Protein AF-A0A3N5WLG5-F1 (afdb_monomer_lite)

pLDDT: mean 76.22, std 20.62, range [35.06, 96.31]

Sequence (132 aa):
MGSFGRSPSRRAGAGRRIPKDNSDVGLRSFVREEPLDPLEKSAKVTIFGSDYNIRATEDPEYIERIARYVDGKMRELQGRGTVTSSTKVAILAAINIADELHKARGDLESWQRMVDERATELAGMLEEKTND

Structure (mmCIF, N/CA/C/O backbone):
data_AF-A0A3N5WLG5-F1
#
_entry.id   AF-A0A3N5WLG5-F1
#
loop_
_atom_site.group_PDB
_atom_site.id
_atom_site.type_symbol
_atom_site.label_atom_id
_atom_site.label_alt_id
_atom_site.label_comp_id
_atom_site.label_asym_id
_atom_site.label_entity_id
_atom_site.label_seq_id
_atom_site.pdbx_PDB_ins_code
_atom_site.Cartn_x
_atom_site.Cartn_y
_atom_site.Ca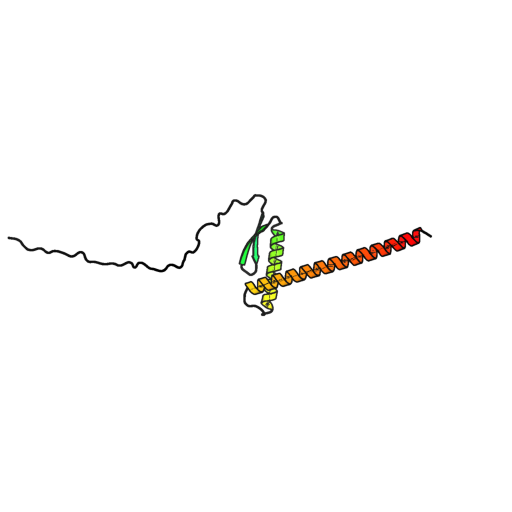rtn_z
_atom_site.occupancy
_atom_site.B_iso_or_equiv
_atom_site.auth_seq_id
_atom_site.auth_comp_id
_atom_site.auth_asym_id
_atom_site.auth_atom_id
_atom_site.pdbx_PDB_model_num
ATOM 1 N N . MET A 1 1 ? -70.512 42.127 66.452 1.00 39.41 1 MET A N 1
ATOM 2 C CA . MET A 1 1 ? -70.548 40.646 66.436 1.00 39.41 1 MET A CA 1
ATOM 3 C C . MET A 1 1 ? -69.786 40.159 65.209 1.00 39.41 1 MET A C 1
ATOM 5 O O . MET A 1 1 ? -70.045 40.692 64.143 1.00 39.41 1 MET A O 1
ATOM 9 N N . GLY A 1 2 ? -68.858 39.205 65.376 1.00 40.50 2 GLY A N 1
ATOM 10 C CA . GLY A 1 2 ? -68.071 38.557 64.301 1.00 40.50 2 GLY A CA 1
ATOM 11 C C . GLY A 1 2 ? -66.723 39.238 64.025 1.00 40.50 2 GLY A C 1
ATOM 12 O O . GLY A 1 2 ? -66.682 40.250 63.344 1.00 40.50 2 GLY A O 1
ATOM 13 N N . SER A 1 3 ? -65.658 38.906 64.765 1.00 42.94 3 SER A N 1
ATOM 14 C CA . SER A 1 3 ? -64.659 37.839 64.508 1.00 42.94 3 SER A CA 1
ATOM 15 C C . SER A 1 3 ? -63.594 38.224 63.467 1.00 42.94 3 SER A C 1
ATOM 17 O O . SER A 1 3 ? -63.903 38.402 62.298 1.00 42.94 3 SER A O 1
ATOM 19 N N . PHE A 1 4 ? -62.354 38.490 63.898 1.00 37.94 4 PHE A N 1
ATOM 20 C CA . PHE A 1 4 ? -61.215 37.547 63.872 1.00 37.94 4 PHE A CA 1
ATOM 21 C C . PHE A 1 4 ? -60.977 36.895 62.502 1.00 37.94 4 PHE A C 1
ATOM 23 O O . PHE A 1 4 ? -61.801 36.104 62.059 1.00 37.94 4 PHE A O 1
ATOM 30 N N . GLY A 1 5 ? -59.802 37.100 61.892 1.00 37.12 5 GLY A N 1
ATOM 31 C CA . GLY A 1 5 ? -59.443 36.268 60.741 1.00 37.12 5 GLY A CA 1
ATOM 32 C C . GLY A 1 5 ? -58.186 36.626 59.959 1.00 37.12 5 GLY A C 1
ATOM 33 O O . GLY A 1 5 ? -58.286 36.904 58.779 1.00 37.12 5 GLY A O 1
ATOM 34 N N . ARG A 1 6 ? -57.026 36.539 60.623 1.00 38.72 6 ARG A N 1
ATOM 35 C CA . ARG A 1 6 ? -55.757 35.970 60.116 1.00 38.72 6 ARG A CA 1
ATOM 36 C C . ARG A 1 6 ? -55.197 36.469 58.770 1.00 38.72 6 ARG A C 1
ATOM 38 O O . ARG A 1 6 ? -55.685 36.141 57.696 1.00 38.72 6 ARG A O 1
ATOM 45 N N . SER A 1 7 ? -53.995 37.039 58.851 1.00 45.47 7 SER A N 1
ATOM 46 C CA . SER A 1 7 ? -52.961 36.878 57.823 1.00 45.47 7 SER A CA 1
ATOM 47 C C . SER A 1 7 ? -52.788 35.402 57.439 1.00 45.47 7 SER A C 1
ATOM 49 O O . SER A 1 7 ? -52.830 34.532 58.316 1.00 45.47 7 SER A O 1
ATOM 51 N N . PRO A 1 8 ? -52.441 35.122 56.174 1.00 48.75 8 PRO A N 1
ATOM 52 C CA . PRO A 1 8 ? -51.431 34.098 55.950 1.00 48.75 8 PRO A CA 1
ATOM 53 C C . PRO A 1 8 ? -50.372 34.506 54.920 1.00 48.75 8 PRO A C 1
ATOM 55 O O . PRO A 1 8 ? -50.647 34.859 53.776 1.00 48.75 8 PRO A O 1
ATOM 58 N N . SER A 1 9 ? -49.129 34.378 55.377 1.00 45.12 9 SER A N 1
ATOM 59 C CA . SER A 1 9 ? -47.991 33.762 54.698 1.00 45.12 9 SER A CA 1
ATOM 60 C C . SER A 1 9 ? -48.158 33.375 53.225 1.00 45.12 9 SER A C 1
ATOM 62 O O . SER A 1 9 ? -48.856 32.422 52.889 1.00 45.12 9 SER A O 1
ATOM 64 N N . ARG A 1 10 ? -47.308 33.960 52.376 1.00 42.75 10 ARG A N 1
ATOM 65 C CA . ARG A 1 10 ? -46.715 33.240 51.241 1.00 42.75 10 ARG A CA 1
ATOM 66 C C . ARG A 1 10 ? -45.194 33.206 51.394 1.00 42.75 10 ARG A C 1
ATOM 68 O O . ARG A 1 10 ? -44.466 33.966 50.772 1.00 42.75 10 ARG A O 1
ATOM 75 N N . ARG A 1 11 ? -44.723 32.287 52.244 1.00 43.31 11 ARG A N 1
ATOM 76 C CA . ARG A 1 11 ? -43.470 31.556 52.014 1.00 43.31 11 ARG A CA 1
ATOM 77 C C . ARG A 1 11 ? -43.848 30.131 51.633 1.00 43.31 11 ARG A C 1
ATOM 79 O O . ARG A 1 11 ? -44.428 29.421 52.444 1.00 43.31 11 ARG A O 1
ATOM 86 N N . ALA A 1 12 ? -43.467 29.727 50.432 1.00 46.41 12 ALA A N 1
ATOM 87 C CA . ALA A 1 12 ? -43.134 28.351 50.106 1.00 46.41 12 ALA A CA 1
ATOM 88 C C . ALA A 1 12 ? -42.078 28.426 49.005 1.00 46.41 12 ALA A C 1
ATOM 90 O O . ALA A 1 12 ? -42.361 28.824 47.877 1.00 46.41 12 ALA A O 1
ATOM 91 N N . GLY A 1 13 ? -40.834 28.148 49.384 1.00 43.19 13 GLY A N 1
ATOM 92 C CA . GLY A 1 13 ? -39.772 27.912 48.431 1.00 43.19 13 GLY A CA 1
ATOM 93 C C . GLY A 1 13 ? -39.990 26.571 47.741 1.00 43.19 13 GLY A C 1
ATOM 94 O O . GLY A 1 13 ? -40.391 25.596 48.368 1.00 43.19 13 GLY A O 1
ATOM 95 N N . ALA A 1 14 ? -39.657 26.524 46.462 1.00 44.62 14 ALA A N 1
ATOM 96 C CA . ALA A 1 14 ? -39.203 25.312 45.808 1.00 44.62 14 ALA A CA 1
ATOM 97 C C . ALA A 1 14 ? -38.070 25.745 44.883 1.00 44.62 14 ALA A C 1
ATOM 99 O O . ALA A 1 14 ? -38.285 26.286 43.799 1.00 44.62 14 ALA A O 1
ATOM 100 N N . GLY A 1 15 ? -36.846 25.608 45.389 1.00 47.00 15 GLY A N 1
ATOM 101 C CA . GLY A 1 15 ? -35.647 25.880 44.622 1.00 47.00 15 GLY A CA 1
ATOM 102 C C . GLY A 1 15 ? -35.581 24.977 43.399 1.00 47.00 15 GLY A C 1
ATOM 103 O O . GLY A 1 15 ? -35.788 23.769 43.489 1.00 47.00 15 GLY A O 1
ATOM 104 N N . ARG A 1 16 ? -35.197 25.554 42.265 1.00 45.22 16 ARG A N 1
ATOM 105 C CA . ARG A 1 16 ? -34.401 24.826 41.286 1.00 45.22 16 ARG A CA 1
ATOM 106 C C . ARG A 1 16 ? -33.098 25.583 41.128 1.00 45.22 16 ARG A C 1
ATOM 108 O O . ARG A 1 16 ? -33.072 26.763 40.797 1.00 45.22 16 ARG A O 1
ATOM 115 N N . ARG A 1 17 ? -32.050 24.884 41.549 1.00 46.62 17 ARG A N 1
ATOM 116 C CA . ARG A 1 17 ? -30.656 25.305 41.576 1.00 46.62 17 ARG A CA 1
ATOM 117 C C . ARG A 1 17 ? -30.274 25.844 40.202 1.00 46.62 17 ARG A C 1
ATOM 119 O O . ARG A 1 17 ? -30.684 25.273 39.200 1.00 46.62 17 ARG A O 1
ATOM 126 N N . ILE A 1 18 ? -29.465 26.894 40.185 1.00 47.12 18 ILE A N 1
ATOM 127 C CA . ILE A 1 18 ? -28.646 27.263 39.032 1.00 47.12 18 ILE A CA 1
ATOM 128 C C . ILE A 1 18 ? -27.422 26.338 39.095 1.00 47.12 18 ILE A C 1
ATOM 130 O O . ILE A 1 18 ? -26.638 26.491 40.037 1.00 47.12 18 ILE A O 1
ATOM 134 N N . PRO A 1 19 ? -27.225 25.369 38.185 1.00 51.59 19 PRO A N 1
ATOM 135 C CA . PRO A 1 19 ? -25.926 24.736 38.046 1.00 51.59 19 PRO A CA 1
ATOM 136 C C . PRO A 1 19 ? -24.996 25.755 37.389 1.00 51.59 19 PRO A C 1
ATOM 138 O O . PRO A 1 19 ? -25.209 26.177 36.254 1.00 51.59 19 PRO A O 1
ATOM 141 N N . LYS A 1 20 ? -23.992 26.193 38.149 1.00 54.97 20 LYS A N 1
ATOM 142 C CA . LYS A 1 20 ? -22.794 26.825 37.614 1.00 54.97 20 LYS A CA 1
ATOM 143 C C . LYS A 1 20 ? -21.828 25.708 37.249 1.00 54.97 20 LYS A C 1
ATOM 145 O O . LYS A 1 20 ? -21.074 25.269 38.107 1.00 54.97 20 LYS A O 1
ATOM 150 N N . ASP A 1 21 ? -21.881 25.254 36.008 1.00 45.53 21 ASP A N 1
ATOM 151 C CA . ASP A 1 21 ? -20.731 24.602 35.397 1.00 45.53 21 ASP A CA 1
ATOM 152 C C . ASP A 1 21 ? -20.681 24.962 33.912 1.00 45.53 21 ASP A C 1
ATOM 154 O O . ASP A 1 21 ? -21.675 24.881 33.191 1.00 45.53 21 ASP A O 1
ATOM 158 N N . ASN A 1 22 ? -19.524 25.469 33.517 1.00 50.88 22 ASN A N 1
ATOM 159 C CA . ASN A 1 22 ? -19.199 26.016 32.215 1.00 50.88 22 ASN A CA 1
ATOM 160 C C . ASN A 1 22 ? -18.141 25.088 31.624 1.00 50.88 22 ASN A C 1
ATOM 162 O O . ASN A 1 22 ? -16.951 25.335 31.814 1.00 50.88 22 ASN A O 1
ATOM 166 N N . SER A 1 23 ? -18.566 23.994 30.988 1.00 47.66 23 SER A N 1
ATOM 167 C CA . SER A 1 23 ? -17.627 23.032 30.394 1.00 47.66 23 SER A CA 1
ATOM 168 C C . SER A 1 23 ? -18.190 22.107 29.302 1.00 47.66 23 SER A C 1
ATOM 170 O O . SER A 1 23 ? -17.527 21.137 28.977 1.00 47.66 23 SER A O 1
ATOM 172 N N . ASP A 1 24 ? -19.316 22.422 28.644 1.00 39.28 24 ASP A N 1
ATOM 173 C CA . ASP A 1 24 ? -19.724 21.682 27.429 1.00 39.28 24 ASP A CA 1
ATOM 174 C C . ASP A 1 24 ? -20.283 22.600 26.328 1.00 39.28 24 ASP A C 1
ATOM 176 O O . ASP A 1 24 ? -21.451 22.581 25.936 1.00 39.28 24 ASP A O 1
ATOM 180 N N . VAL A 1 25 ? -19.389 23.426 25.786 1.00 49.91 25 VAL A N 1
ATOM 181 C CA . VAL A 1 25 ? -19.490 23.916 24.406 1.00 49.91 25 VAL A CA 1
ATOM 182 C C . VAL A 1 25 ? -19.197 22.743 23.462 1.00 49.91 25 VAL A C 1
ATOM 184 O O . VAL A 1 25 ? -18.068 22.542 23.030 1.00 49.91 25 VAL A O 1
ATOM 187 N N . GLY A 1 26 ? -20.220 21.940 23.161 1.00 35.06 26 GLY A N 1
ATOM 188 C CA . GLY A 1 26 ? -20.132 20.796 22.249 1.00 35.06 26 GLY A CA 1
ATOM 189 C C . GLY A 1 26 ? -21.000 20.989 21.008 1.00 35.06 26 GLY A C 1
ATOM 190 O O . GLY A 1 26 ? -22.176 20.635 21.013 1.00 35.06 26 GLY A O 1
ATOM 191 N N . LEU A 1 27 ? -20.410 21.579 19.967 1.00 42.81 27 LEU A N 1
ATOM 192 C CA . LEU A 1 27 ? -20.889 21.739 18.585 1.00 42.81 27 LEU A CA 1
ATOM 193 C C . LEU A 1 27 ? -21.975 20.728 18.151 1.00 42.81 27 LEU A C 1
ATOM 195 O O . LEU A 1 27 ? -21.689 19.649 17.639 1.00 42.81 27 LEU A O 1
ATOM 199 N N . ARG A 1 28 ? -23.246 21.111 18.295 1.00 43.16 28 ARG A N 1
ATOM 200 C CA . ARG A 1 28 ? -24.385 20.468 17.629 1.00 43.16 28 ARG A CA 1
ATOM 201 C C . ARG A 1 28 ? -24.974 21.424 16.606 1.00 43.16 28 ARG A C 1
ATOM 203 O O . ARG A 1 28 ? -25.956 22.105 16.876 1.00 43.16 28 ARG A O 1
ATOM 210 N N . SER A 1 29 ? -24.324 21.513 15.455 1.00 42.16 29 SER A N 1
ATOM 211 C CA . SER A 1 29 ? -24.889 21.890 14.150 1.00 42.16 29 SER A CA 1
ATOM 212 C C . SER A 1 29 ? -23.746 21.998 13.139 1.00 42.16 29 SER A C 1
ATOM 214 O O . SER A 1 29 ? -22.604 22.220 13.524 1.00 42.16 29 SER A O 1
ATOM 216 N N . PHE A 1 30 ? -24.076 21.858 11.853 1.00 43.91 30 PHE A N 1
ATOM 217 C CA . PHE A 1 30 ? -23.226 22.155 10.691 1.00 43.91 30 PHE A CA 1
ATOM 218 C C . PHE A 1 30 ? -22.341 21.019 10.145 1.00 43.91 30 PHE A C 1
ATOM 220 O O . PHE A 1 30 ? -21.178 21.232 9.825 1.00 43.91 30 PHE A O 1
ATOM 227 N N . VAL A 1 31 ? -22.920 19.847 9.869 1.00 49.56 31 VAL A N 1
ATOM 228 C CA . VAL A 1 31 ? -22.634 19.239 8.557 1.00 49.56 31 VAL A CA 1
ATOM 229 C C . VAL A 1 31 ? -23.807 19.621 7.671 1.00 49.56 31 VAL A C 1
ATOM 231 O O . VAL A 1 31 ? -24.889 19.050 7.762 1.00 49.56 31 VAL A O 1
ATOM 234 N N . ARG A 1 32 ? -23.625 20.687 6.893 1.00 49.09 32 ARG A N 1
ATOM 235 C CA . ARG A 1 32 ? -24.506 20.992 5.770 1.00 49.09 32 ARG A CA 1
ATOM 236 C C . ARG A 1 32 ? -24.256 19.866 4.766 1.00 49.09 32 ARG A C 1
ATOM 238 O O . ARG A 1 32 ? -23.148 19.769 4.246 1.00 49.09 32 ARG A O 1
ATOM 245 N N . GLU A 1 33 ? -25.218 18.968 4.570 1.00 56.75 33 GLU A N 1
ATOM 246 C CA . GLU A 1 33 ? -25.186 18.061 3.421 1.00 56.75 33 GLU A CA 1
ATOM 247 C C . GLU A 1 33 ? -25.423 18.927 2.178 1.00 56.75 33 GLU A C 1
ATOM 249 O O . GLU A 1 33 ? -26.554 19.174 1.766 1.00 56.75 33 GLU A O 1
ATOM 254 N N . GLU A 1 34 ? -24.336 19.509 1.669 1.00 59.28 34 GLU A N 1
ATOM 255 C CA . GLU A 1 34 ? -24.291 20.119 0.343 1.00 59.28 34 GLU A CA 1
ATOM 256 C C . GLU A 1 34 ? -24.742 19.059 -0.679 1.00 59.28 34 GLU A C 1
ATOM 258 O O . GLU A 1 34 ? -24.321 17.898 -0.570 1.00 59.28 34 GLU A O 1
ATOM 263 N N . PRO A 1 35 ? -25.626 19.410 -1.632 1.00 53.28 35 PRO A N 1
ATOM 264 C CA . PRO A 1 35 ? -26.086 18.465 -2.636 1.00 53.28 35 PRO A CA 1
ATOM 265 C C . PRO A 1 35 ? -24.877 17.943 -3.414 1.00 53.28 35 PRO A C 1
ATOM 267 O O . PRO A 1 35 ? -24.026 18.716 -3.845 1.00 53.28 35 PRO A O 1
ATOM 270 N N . LEU A 1 36 ? -24.800 16.618 -3.537 1.00 58.19 36 LEU A N 1
ATOM 271 C CA . LEU A 1 36 ? -23.705 15.925 -4.207 1.00 58.19 36 LEU A CA 1
ATOM 272 C C . LEU A 1 36 ? -23.565 16.455 -5.636 1.00 58.19 36 LEU A C 1
ATOM 274 O O . LEU A 1 36 ? -24.541 16.448 -6.392 1.00 58.19 36 LEU A O 1
ATOM 278 N N . ASP A 1 37 ? -22.359 16.891 -5.998 1.00 61.69 37 ASP A N 1
ATOM 279 C CA . ASP A 1 37 ? -22.041 17.202 -7.386 1.00 61.69 37 ASP A CA 1
ATOM 280 C C . ASP A 1 37 ? -22.314 15.932 -8.222 1.00 61.69 37 ASP A C 1
ATOM 282 O O . ASP A 1 37 ? -21.811 14.865 -7.859 1.00 61.69 37 ASP A O 1
ATOM 286 N N . PRO A 1 38 ? -23.103 15.974 -9.315 1.00 60.12 38 PRO A N 1
ATOM 287 C CA . PRO A 1 38 ? -23.568 14.772 -10.028 1.00 60.12 38 PRO A CA 1
ATOM 288 C C . PRO A 1 38 ? -22.457 13.888 -10.624 1.00 60.12 38 PRO A C 1
ATOM 290 O O . PRO A 1 38 ? -22.737 12.806 -11.138 1.00 60.12 38 PRO A O 1
ATOM 293 N N . LEU A 1 39 ? -21.210 14.364 -10.592 1.00 59.16 39 LEU A N 1
ATOM 294 C CA . LEU A 1 39 ? -20.012 13.673 -11.064 1.00 59.16 39 LEU A CA 1
ATOM 295 C C . LEU A 1 39 ? -19.212 13.001 -9.934 1.00 59.16 39 LEU A C 1
ATOM 297 O O . LEU A 1 39 ? -18.321 12.204 -10.226 1.00 59.16 39 LEU A O 1
ATOM 301 N N . GLU A 1 40 ? -19.524 13.274 -8.663 1.00 60.09 40 GLU A N 1
ATOM 302 C CA . GLU A 1 40 ? -18.872 12.626 -7.525 1.00 60.09 40 GLU A CA 1
ATOM 303 C C . GLU A 1 40 ? -19.610 11.344 -7.135 1.00 60.09 40 GLU A C 1
ATOM 305 O O . GLU A 1 40 ? -20.741 11.357 -6.639 1.00 60.09 40 GLU A O 1
ATOM 310 N N . LYS A 1 41 ? -18.950 10.201 -7.332 1.00 74.12 41 LYS A N 1
ATOM 311 C CA . LYS A 1 41 ? -19.452 8.918 -6.845 1.00 74.12 41 LYS A CA 1
ATOM 312 C C . LYS A 1 41 ? -19.095 8.790 -5.364 1.00 74.12 41 LYS A C 1
ATOM 314 O O . LYS A 1 41 ? -18.042 9.233 -4.907 1.00 74.12 41 LYS A O 1
ATOM 319 N N . SER A 1 42 ? -19.987 8.183 -4.588 1.00 80.12 42 SER A N 1
ATOM 320 C CA . SER A 1 42 ? -19.720 7.860 -3.184 1.00 80.12 42 SER A CA 1
ATOM 321 C C . SER A 1 42 ? -19.764 6.351 -2.984 1.00 80.12 42 SER A C 1
ATOM 323 O O . SER A 1 42 ? -20.646 5.672 -3.510 1.00 80.12 42 SER A O 1
ATOM 325 N N . ALA A 1 43 ? -18.787 5.825 -2.251 1.00 85.50 43 ALA A N 1
ATOM 326 C CA . ALA A 1 43 ? -18.667 4.414 -1.924 1.00 85.50 43 ALA A CA 1
ATOM 327 C C . ALA A 1 43 ? -18.708 4.244 -0.404 1.00 85.50 43 ALA A C 1
ATOM 329 O O . ALA A 1 43 ? -17.894 4.811 0.329 1.00 85.50 43 ALA A O 1
ATOM 330 N N . LYS A 1 44 ? -19.665 3.445 0.070 1.00 88.69 44 LYS A N 1
ATOM 331 C CA . LYS A 1 44 ? -19.748 3.048 1.477 1.00 88.69 44 LYS A CA 1
ATOM 332 C C . LYS A 1 44 ? -18.917 1.793 1.677 1.00 88.69 44 LYS A C 1
ATOM 334 O O . LYS A 1 44 ? -19.171 0.786 1.023 1.00 88.69 44 LYS A O 1
ATOM 339 N N . VAL A 1 45 ? -17.943 1.856 2.574 1.00 92.38 45 VAL A N 1
ATOM 340 C CA . VAL A 1 45 ? -17.035 0.747 2.870 1.00 92.38 45 VAL A CA 1
ATOM 341 C C . VAL A 1 45 ? -16.866 0.584 4.372 1.00 92.38 45 VAL A C 1
ATOM 343 O O . VAL A 1 45 ? -16.909 1.560 5.116 1.00 92.38 45 VAL A O 1
ATOM 346 N N . THR A 1 46 ? -16.624 -0.643 4.817 1.00 91.50 46 THR A N 1
ATOM 347 C CA . THR A 1 46 ? -16.331 -0.948 6.220 1.00 91.50 46 THR A CA 1
ATOM 348 C C . THR A 1 46 ? -14.871 -1.363 6.331 1.00 91.50 46 THR A C 1
ATOM 350 O O . THR A 1 46 ? -14.445 -2.315 5.679 1.00 91.50 46 THR A O 1
ATOM 353 N N . ILE A 1 47 ? -14.096 -0.660 7.157 1.00 92.75 47 ILE A N 1
ATOM 354 C CA . ILE A 1 47 ? -12.679 -0.948 7.398 1.00 92.75 47 ILE A CA 1
ATOM 355 C C . ILE A 1 47 ? -12.488 -1.115 8.899 1.00 92.75 47 ILE A C 1
ATOM 357 O O . ILE A 1 47 ? -12.813 -0.226 9.685 1.00 92.75 47 ILE A O 1
ATOM 361 N N . PHE A 1 48 ? -11.979 -2.272 9.310 1.00 90.69 48 PHE A N 1
ATOM 362 C CA . PHE A 1 48 ? -11.687 -2.600 10.702 1.00 90.69 48 PHE A CA 1
ATOM 363 C C . PHE A 1 48 ? -12.890 -2.395 11.645 1.00 90.69 48 PHE A C 1
ATOM 365 O O . PHE A 1 48 ? -12.757 -1.927 12.775 1.00 90.69 48 PHE A O 1
ATOM 372 N N . GLY A 1 49 ? -14.090 -2.729 11.156 1.00 88.06 49 GLY A N 1
ATOM 373 C CA . GLY A 1 49 ? -15.355 -2.595 11.889 1.00 88.06 49 GLY A CA 1
ATOM 374 C C . GLY A 1 49 ? -15.920 -1.173 11.964 1.00 88.06 49 GLY A C 1
ATOM 375 O O . GLY A 1 49 ? -16.925 -0.973 12.637 1.00 88.06 49 GLY A O 1
ATOM 376 N N . SER A 1 50 ? -15.292 -0.199 11.301 1.00 89.94 50 SER A N 1
ATOM 377 C CA . SER A 1 50 ? -15.794 1.175 11.190 1.00 89.94 50 SER A CA 1
ATOM 378 C C . SER A 1 50 ? -16.305 1.440 9.776 1.00 89.94 50 SER A C 1
ATOM 380 O O . SER A 1 50 ? -15.637 1.090 8.803 1.00 89.94 50 SER A O 1
ATOM 382 N N . ASP A 1 51 ? -17.476 2.063 9.667 1.00 92.56 51 ASP A N 1
ATOM 383 C CA . ASP A 1 51 ? -18.077 2.418 8.383 1.00 92.56 51 ASP A CA 1
ATOM 384 C C . ASP A 1 51 ? -17.591 3.792 7.910 1.00 92.56 51 ASP A C 1
ATOM 386 O O . ASP A 1 51 ? -17.586 4.768 8.663 1.00 92.56 51 ASP A O 1
ATOM 390 N N . TYR A 1 52 ? -17.222 3.873 6.636 1.00 88.81 52 TYR A N 1
ATOM 391 C CA . TYR A 1 52 ? -16.726 5.073 5.974 1.00 88.81 52 TYR A CA 1
ATOM 392 C C . TYR A 1 52 ? -17.511 5.330 4.690 1.00 88.81 52 TYR A C 1
ATOM 394 O O . TYR A 1 52 ? -17.787 4.415 3.916 1.00 88.81 52 TYR A O 1
ATOM 402 N N . ASN A 1 53 ? -17.841 6.598 4.444 1.00 88.75 53 ASN A N 1
ATOM 403 C CA . ASN A 1 53 ? -18.387 7.049 3.169 1.00 88.75 53 ASN A CA 1
ATOM 404 C C . ASN A 1 53 ? -17.299 7.814 2.409 1.00 88.75 53 ASN A C 1
ATOM 406 O O . ASN A 1 53 ? -16.974 8.950 2.763 1.00 88.75 53 ASN A O 1
ATOM 410 N N . ILE A 1 54 ? -16.703 7.169 1.410 1.00 86.81 54 ILE A N 1
ATOM 411 C CA . ILE A 1 54 ? -15.591 7.710 0.631 1.00 86.81 54 ILE A CA 1
ATOM 412 C C . ILE A 1 54 ? -16.156 8.381 -0.617 1.00 86.81 54 ILE A C 1
ATOM 414 O O . ILE A 1 54 ? -16.851 7.746 -1.409 1.00 86.81 54 ILE A O 1
ATOM 418 N N . ARG A 1 55 ? -15.840 9.665 -0.797 1.00 83.06 55 ARG A N 1
ATOM 419 C CA . ARG A 1 55 ? -16.077 10.379 -2.056 1.00 83.06 55 ARG A CA 1
ATOM 420 C C . ARG A 1 55 ? -14.929 10.063 -3.005 1.00 83.06 55 ARG A C 1
ATOM 422 O O . ARG A 1 55 ? -13.771 10.225 -2.622 1.00 83.06 55 ARG A O 1
ATOM 429 N N . ALA A 1 56 ? -15.243 9.580 -4.198 1.00 77.12 56 ALA A N 1
ATOM 430 C CA . ALA A 1 56 ? -14.247 9.235 -5.198 1.00 77.12 56 ALA A CA 1
ATOM 431 C C . ALA A 1 56 ? -14.769 9.522 -6.607 1.00 77.12 56 ALA A C 1
ATOM 433 O O . ALA A 1 56 ? -15.935 9.302 -6.927 1.00 77.12 56 ALA A O 1
ATOM 434 N N . THR A 1 57 ? -13.870 9.975 -7.473 1.00 78.94 57 THR A N 1
ATOM 435 C CA . THR A 1 57 ? -14.104 10.040 -8.923 1.00 78.94 57 THR A CA 1
ATOM 436 C C . THR A 1 57 ? -14.018 8.655 -9.571 1.00 78.94 57 THR A C 1
ATOM 438 O O . THR A 1 57 ? -14.578 8.427 -10.643 1.00 78.94 57 THR A O 1
ATOM 441 N N . GLU A 1 58 ? -13.323 7.733 -8.903 1.00 79.88 58 GLU A N 1
ATOM 442 C CA . GLU A 1 58 ? -13.111 6.349 -9.318 1.00 79.88 58 GLU A CA 1
ATOM 443 C C . GLU A 1 58 ? -14.358 5.469 -9.141 1.00 79.88 58 GLU A C 1
ATOM 445 O O . GLU A 1 58 ?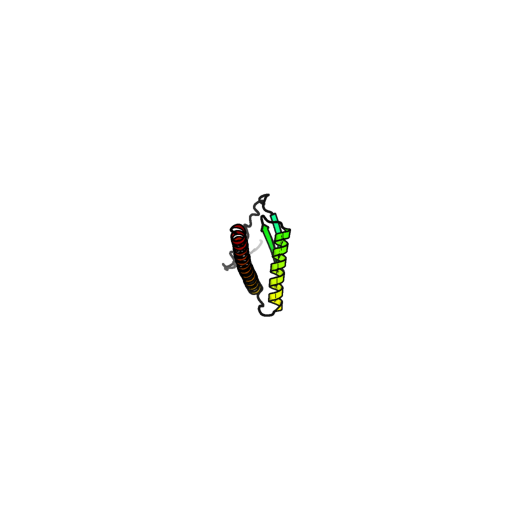 -15.346 5.836 -8.500 1.00 79.88 58 GLU A O 1
ATOM 450 N N . ASP A 1 59 ? -14.306 4.269 -9.719 1.00 85.12 59 ASP A N 1
ATOM 451 C CA . ASP A 1 59 ? -15.355 3.260 -9.587 1.00 85.12 59 ASP A CA 1
ATOM 452 C C . ASP A 1 59 ? -15.557 2.838 -8.112 1.00 85.12 59 ASP A C 1
ATOM 454 O O . ASP A 1 59 ? -14.582 2.465 -7.447 1.00 85.12 59 ASP A O 1
ATOM 458 N N . PRO A 1 60 ? -16.800 2.838 -7.586 1.00 85.81 60 PRO A N 1
ATOM 459 C CA . PRO A 1 60 ? -17.117 2.268 -6.280 1.00 85.81 60 PRO A CA 1
ATOM 460 C C . PRO A 1 60 ? -16.532 0.870 -6.044 1.00 85.81 60 PRO A C 1
ATOM 462 O O . PRO A 1 60 ? -16.054 0.597 -4.943 1.00 85.81 60 PRO A O 1
ATOM 465 N N . GLU A 1 61 ? -16.487 0.007 -7.066 1.00 88.12 61 GLU A N 1
ATOM 466 C CA . GLU A 1 61 ? -15.887 -1.326 -6.944 1.00 88.12 61 GLU A CA 1
ATOM 467 C C . GLU A 1 61 ? -14.380 -1.263 -6.668 1.00 88.12 61 GLU A C 1
ATOM 469 O O . GLU A 1 61 ? -13.837 -2.086 -5.928 1.00 88.12 61 GLU A O 1
ATOM 474 N N . TYR A 1 62 ? -13.676 -0.296 -7.263 1.00 89.31 62 TYR A N 1
ATOM 475 C CA . TYR A 1 62 ? -12.249 -0.094 -7.019 1.00 89.31 62 TYR A CA 1
ATOM 476 C C . TYR A 1 62 ? -11.994 0.372 -5.587 1.00 89.31 62 TYR A C 1
ATOM 478 O O . TYR A 1 62 ? -11.118 -0.171 -4.908 1.00 89.31 62 TYR A O 1
ATOM 486 N N . ILE A 1 63 ? -12.801 1.316 -5.101 1.00 90.25 63 ILE A N 1
ATOM 487 C CA . ILE A 1 63 ? -12.719 1.798 -3.720 1.00 90.25 63 ILE A CA 1
ATOM 488 C C . ILE A 1 63 ? -12.995 0.668 -2.728 1.00 90.25 63 ILE A C 1
ATOM 490 O O . ILE A 1 63 ? -12.272 0.522 -1.743 1.00 90.25 63 ILE A O 1
ATOM 494 N N . GLU A 1 64 ? -13.980 -0.182 -3.008 1.00 90.75 64 GLU A N 1
ATOM 495 C CA . GLU A 1 64 ? -14.272 -1.344 -2.175 1.00 90.75 64 GLU A CA 1
ATOM 496 C C . GLU A 1 64 ? -13.106 -2.348 -2.153 1.00 90.75 64 GLU A C 1
ATOM 498 O O . GLU A 1 64 ? -12.755 -2.867 -1.091 1.00 90.75 64 GLU A O 1
ATOM 503 N N . ARG A 1 65 ? -12.445 -2.586 -3.297 1.00 92.69 65 ARG A N 1
ATOM 504 C CA . ARG A 1 65 ? -11.237 -3.430 -3.354 1.00 92.69 65 ARG A CA 1
ATOM 505 C C . ARG A 1 65 ? -10.105 -2.865 -2.498 1.00 92.69 65 ARG A C 1
ATOM 507 O O . ARG A 1 65 ? -9.484 -3.628 -1.758 1.00 92.69 65 ARG A O 1
ATOM 514 N N . ILE A 1 66 ? -9.851 -1.556 -2.563 1.00 92.88 66 ILE A N 1
ATOM 515 C CA . ILE A 1 66 ? -8.844 -0.904 -1.711 1.00 92.88 66 ILE A CA 1
ATOM 516 C C . ILE A 1 66 ? -9.228 -1.034 -0.236 1.00 92.88 66 ILE A C 1
ATOM 518 O O . ILE A 1 66 ? -8.390 -1.404 0.583 1.00 92.88 66 ILE A O 1
ATOM 522 N N . ALA A 1 67 ? -10.487 -0.775 0.114 1.00 92.88 67 ALA A N 1
ATOM 523 C CA . ALA A 1 67 ? -10.957 -0.882 1.491 1.00 92.88 67 ALA A CA 1
ATOM 524 C C . ALA A 1 67 ? -10.778 -2.303 2.047 1.00 92.88 67 ALA A C 1
ATOM 526 O O . ALA A 1 67 ? -10.263 -2.470 3.153 1.00 92.88 67 ALA A O 1
ATOM 527 N N . ARG A 1 68 ? -11.110 -3.330 1.249 1.00 94.31 68 ARG A N 1
ATOM 528 C CA . ARG A 1 68 ? -10.862 -4.740 1.589 1.00 94.31 68 ARG A CA 1
ATOM 529 C C . ARG A 1 68 ? -9.377 -5.039 1.784 1.00 94.31 68 ARG A C 1
ATOM 531 O O . ARG A 1 68 ? -9.025 -5.774 2.704 1.00 94.31 68 ARG A O 1
ATOM 538 N N . TYR A 1 69 ? -8.508 -4.463 0.955 1.00 94.81 69 TYR A N 1
ATOM 539 C CA . TYR A 1 69 ? -7.062 -4.620 1.101 1.00 94.81 69 TYR A CA 1
ATOM 540 C C . TYR A 1 69 ? -6.554 -4.042 2.42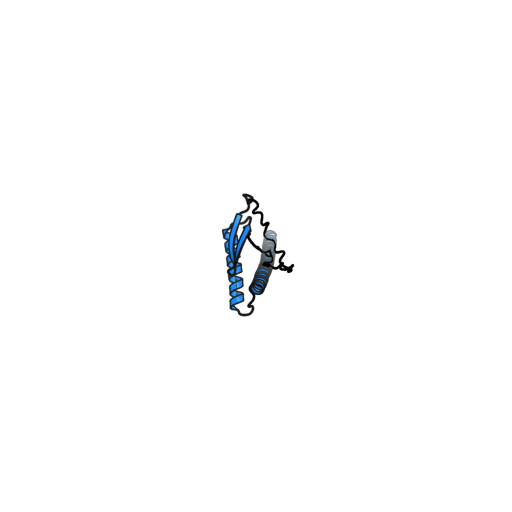8 1.00 94.81 69 TYR A C 1
ATOM 542 O O . TYR A 1 69 ? -5.846 -4.719 3.177 1.00 94.81 69 TYR A O 1
ATOM 550 N N . VAL A 1 70 ? -6.968 -2.814 2.752 1.00 94.44 70 VAL A N 1
ATOM 551 C CA . VAL A 1 70 ? -6.600 -2.144 4.006 1.00 94.44 70 VAL A CA 1
ATOM 552 C C . VAL A 1 70 ? -7.134 -2.912 5.218 1.00 94.44 70 VAL A C 1
ATOM 554 O O . VAL A 1 70 ? -6.376 -3.150 6.159 1.00 94.44 70 VAL A O 1
ATOM 557 N N . ASP A 1 71 ? -8.396 -3.357 5.194 1.00 94.19 71 ASP A N 1
ATOM 558 C CA . ASP A 1 71 ? -8.986 -4.168 6.271 1.00 94.19 71 ASP A CA 1
ATOM 559 C C . ASP A 1 71 ? -8.195 -5.466 6.496 1.00 94.19 71 ASP A C 1
ATOM 561 O O . ASP A 1 71 ? -7.828 -5.780 7.632 1.00 94.19 71 ASP A O 1
ATOM 565 N N . GLY A 1 72 ? -7.838 -6.170 5.416 1.00 94.00 72 GLY A N 1
ATOM 566 C CA . GLY A 1 72 ? -7.007 -7.373 5.474 1.00 94.00 72 GLY A CA 1
ATOM 567 C C . GLY A 1 72 ? -5.649 -7.119 6.132 1.00 94.00 72 GLY A C 1
ATOM 568 O O . GLY A 1 72 ? -5.273 -7.835 7.063 1.00 94.00 72 GLY A O 1
ATOM 569 N N . LYS A 1 73 ? -4.947 -6.053 5.723 1.00 92.69 73 LYS A N 1
ATOM 570 C CA . LYS A 1 73 ? -3.658 -5.656 6.315 1.00 92.69 73 LYS A CA 1
ATOM 571 C C . LYS A 1 73 ? -3.773 -5.318 7.798 1.00 92.69 73 LYS A C 1
ATOM 573 O O . LYS A 1 73 ? -2.933 -5.734 8.596 1.00 92.69 73 LYS A O 1
ATOM 578 N N . MET A 1 74 ? -4.826 -4.609 8.196 1.00 93.00 74 MET A N 1
ATOM 579 C CA . MET A 1 74 ? -5.063 -4.292 9.604 1.00 93.00 74 MET A CA 1
ATOM 580 C C . MET A 1 74 ? -5.340 -5.551 10.439 1.00 93.00 74 MET A C 1
ATOM 582 O O . MET A 1 74 ? -4.805 -5.684 11.542 1.00 93.00 74 MET A O 1
ATOM 586 N N . ARG A 1 75 ? -6.127 -6.502 9.922 1.00 91.62 75 ARG A N 1
ATOM 587 C CA . ARG A 1 75 ? -6.408 -7.777 10.609 1.00 91.62 75 ARG A CA 1
ATOM 588 C C . ARG A 1 75 ? -5.175 -8.661 10.736 1.00 91.62 75 ARG A C 1
ATOM 590 O O . ARG A 1 75 ? -4.969 -9.255 11.792 1.00 91.62 75 ARG A O 1
ATOM 597 N N . GLU A 1 76 ? -4.338 -8.717 9.704 1.00 90.81 76 GLU A N 1
ATOM 598 C CA . GLU A 1 76 ? -3.069 -9.447 9.743 1.00 90.81 76 GLU A CA 1
ATOM 599 C C . GLU A 1 76 ? -2.163 -8.917 10.864 1.00 90.81 76 GLU A C 1
ATOM 601 O O . GLU A 1 76 ? -1.621 -9.683 11.663 1.00 90.81 76 GLU A O 1
ATOM 606 N N . LEU A 1 77 ? -2.047 -7.591 10.969 1.00 88.25 77 LEU A N 1
ATOM 607 C CA . LEU A 1 77 ? -1.242 -6.937 11.999 1.00 88.25 77 LEU A CA 1
ATOM 608 C C . LEU A 1 77 ? -1.830 -7.112 13.405 1.00 88.25 77 LEU A C 1
ATOM 610 O O . LEU A 1 77 ? -1.072 -7.287 14.358 1.00 88.25 77 LEU A O 1
ATOM 614 N N . GLN A 1 78 ? -3.159 -7.123 13.543 1.00 85.25 78 GLN A N 1
ATOM 615 C CA . GLN A 1 78 ? -3.822 -7.434 14.812 1.00 85.25 78 GLN A CA 1
ATOM 616 C C . GLN A 1 78 ? -3.543 -8.880 15.257 1.00 85.25 78 GLN A C 1
ATOM 618 O O . GLN A 1 78 ? -3.239 -9.112 16.427 1.00 85.25 78 GLN A O 1
ATOM 623 N N . GLY A 1 79 ? -3.594 -9.846 14.331 1.00 81.38 79 GLY A N 1
ATOM 624 C CA . GLY A 1 79 ? -3.344 -11.264 14.614 1.00 81.38 79 GLY A CA 1
ATOM 625 C C . GLY A 1 79 ? -1.923 -11.564 15.105 1.00 81.38 79 GLY A C 1
ATOM 626 O O . GLY A 1 79 ? -1.714 -12.530 15.834 1.00 81.38 79 GLY A O 1
ATOM 627 N N . ARG A 1 80 ? -0.950 -10.705 14.776 1.00 80.38 80 ARG A N 1
ATOM 628 C CA . ARG A 1 80 ? 0.444 -10.805 15.247 1.00 80.38 80 ARG A CA 1
ATOM 629 C C . ARG A 1 80 ? 0.641 -10.336 16.699 1.00 80.38 80 ARG A C 1
ATOM 631 O O . ARG A 1 80 ? 1.751 -10.425 17.216 1.00 80.38 80 ARG A O 1
ATOM 638 N N . GLY A 1 81 ? -0.412 -9.851 17.366 1.00 68.25 81 GLY A N 1
ATOM 639 C CA . GLY A 1 81 ? -0.432 -9.588 18.812 1.00 68.25 81 GLY A CA 1
ATOM 640 C C . GLY A 1 81 ? 0.390 -8.382 19.284 1.00 68.25 81 GLY A C 1
ATOM 641 O O . GLY A 1 81 ? 0.477 -8.132 20.483 1.00 68.25 81 GLY A O 1
ATOM 642 N N . THR A 1 82 ? 0.985 -7.611 18.373 1.00 62.97 82 THR A N 1
ATOM 643 C CA . THR A 1 82 ? 1.915 -6.522 18.706 1.00 62.97 82 THR A CA 1
ATOM 644 C C . THR A 1 82 ? 1.232 -5.230 19.143 1.00 62.97 82 THR A C 1
ATOM 646 O O . THR A 1 82 ? 1.872 -4.386 19.770 1.00 62.97 82 THR A O 1
ATOM 649 N N . VAL A 1 83 ? -0.051 -5.033 18.821 1.00 63.88 83 VAL A N 1
ATOM 650 C CA . VAL A 1 83 ? -0.722 -3.743 19.014 1.00 63.88 83 VAL A CA 1
ATOM 651 C C . VAL A 1 83 ? -2.198 -3.913 19.372 1.00 63.88 83 VAL A C 1
ATOM 653 O O . VAL A 1 83 ? -2.970 -4.492 18.617 1.00 63.88 83 VAL A O 1
ATOM 656 N N . THR A 1 84 ? -2.611 -3.333 20.501 1.00 72.56 84 THR A N 1
ATOM 657 C CA . THR A 1 84 ? -4.004 -3.354 20.990 1.00 72.56 84 THR A CA 1
ATOM 658 C C . THR A 1 84 ? -4.851 -2.166 20.525 1.00 72.56 84 THR A C 1
ATOM 660 O O . THR A 1 84 ? -6.075 -2.240 20.538 1.00 72.56 84 THR A O 1
ATOM 663 N N . SER A 1 85 ? -4.226 -1.060 20.110 1.00 85.12 85 SER A N 1
ATOM 664 C CA . SER A 1 85 ? -4.933 0.140 19.641 1.00 85.12 85 SER A CA 1
ATOM 665 C C . SER A 1 85 ? -5.201 0.070 18.138 1.00 85.12 85 SER A C 1
ATOM 667 O O . SER A 1 85 ? -4.263 -0.043 17.349 1.00 85.12 85 SER A O 1
ATOM 669 N N . SER A 1 86 ? -6.467 0.232 17.744 1.00 85.75 86 SER A N 1
ATOM 670 C CA . SER A 1 86 ? -6.900 0.308 16.340 1.00 85.75 86 S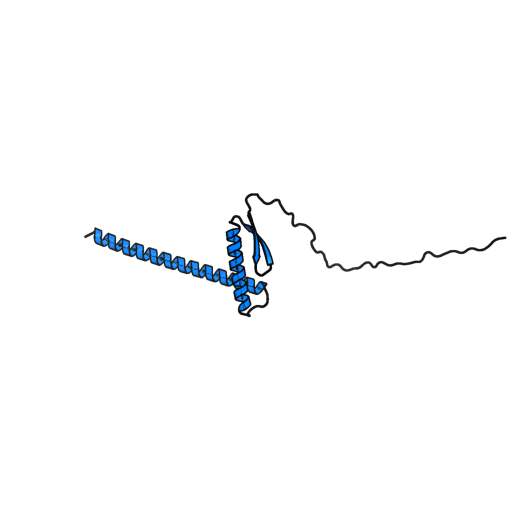ER A CA 1
ATOM 671 C C . SER A 1 86 ? -6.142 1.376 15.546 1.00 85.75 86 SER A C 1
ATOM 673 O O . SER A 1 86 ? -5.705 1.119 14.429 1.00 85.75 86 SER A O 1
ATOM 675 N N . THR A 1 87 ? -5.900 2.548 16.142 1.00 89.31 87 THR A N 1
ATOM 676 C CA . THR A 1 87 ? -5.141 3.640 15.514 1.00 89.31 87 THR A CA 1
ATOM 677 C C . THR A 1 87 ? -3.704 3.235 15.207 1.00 89.31 87 THR A C 1
ATOM 679 O O . THR A 1 87 ? -3.202 3.494 14.118 1.00 89.31 87 THR A O 1
ATOM 682 N N . LYS A 1 88 ? -3.029 2.565 16.146 1.00 89.50 88 LYS A N 1
ATOM 683 C CA . LYS A 1 88 ? -1.654 2.096 15.933 1.00 89.50 88 LYS A CA 1
ATOM 684 C C . LYS A 1 88 ? -1.598 0.990 14.872 1.00 89.50 88 LYS A C 1
ATOM 686 O O . LYS A 1 88 ? -0.674 0.989 14.065 1.00 89.50 88 LYS A O 1
ATOM 691 N N . VAL A 1 89 ? -2.591 0.096 14.837 1.00 91.25 89 VAL A N 1
ATOM 692 C CA . VAL A 1 89 ? -2.729 -0.914 13.772 1.00 91.25 89 VAL A CA 1
ATOM 693 C C . VAL A 1 89 ? -2.916 -0.240 12.410 1.00 91.25 89 VAL A C 1
ATOM 695 O O . VAL A 1 89 ? -2.246 -0.623 11.456 1.00 91.25 89 VAL A O 1
ATOM 698 N N . ALA A 1 90 ? -3.754 0.797 12.322 1.00 91.12 90 ALA A N 1
ATOM 699 C CA . ALA A 1 90 ? -3.974 1.549 11.086 1.00 91.12 90 ALA A CA 1
ATOM 700 C C . ALA A 1 90 ? -2.689 2.228 10.585 1.00 91.12 90 ALA A C 1
ATOM 702 O O . ALA A 1 90 ? -2.363 2.138 9.404 1.00 91.12 90 ALA A O 1
ATOM 703 N N . ILE A 1 91 ? -1.924 2.856 11.485 1.00 92.81 91 ILE A N 1
ATOM 704 C CA . ILE A 1 91 ? -0.642 3.490 11.140 1.00 92.81 91 ILE A CA 1
ATOM 705 C C . ILE A 1 91 ? 0.365 2.444 10.644 1.00 92.81 91 ILE A C 1
ATOM 707 O O . ILE A 1 91 ? 1.016 2.659 9.626 1.00 92.81 91 ILE A O 1
ATOM 711 N N . LEU A 1 92 ? 0.477 1.296 11.319 1.00 91.56 92 LEU A N 1
ATOM 712 C CA . LEU A 1 92 ? 1.365 0.217 10.875 1.00 91.56 92 LEU A CA 1
ATOM 713 C C . LEU A 1 92 ? 0.940 -0.368 9.524 1.00 91.56 92 LEU A C 1
ATOM 715 O O . LEU A 1 92 ? 1.803 -0.645 8.694 1.00 91.56 92 LEU A O 1
ATOM 719 N N . ALA A 1 93 ? -0.365 -0.518 9.284 1.00 93.06 93 ALA A N 1
ATOM 720 C CA . ALA A 1 93 ? -0.885 -0.945 7.990 1.00 93.06 93 ALA A CA 1
ATOM 721 C C . ALA A 1 93 ? -0.499 0.057 6.896 1.00 93.06 93 ALA A C 1
ATOM 723 O O . ALA A 1 93 ? 0.031 -0.345 5.865 1.00 93.06 93 ALA A O 1
ATOM 724 N N . ALA A 1 94 ? -0.671 1.359 7.145 1.00 94.44 94 ALA A N 1
ATOM 725 C CA . ALA A 1 94 ? -0.278 2.404 6.203 1.00 94.44 94 ALA A CA 1
ATOM 726 C C . ALA A 1 94 ? 1.229 2.373 5.892 1.00 94.44 94 ALA A C 1
ATOM 728 O O . ALA A 1 94 ? 1.610 2.458 4.727 1.00 94.44 94 ALA A O 1
ATOM 729 N N . ILE A 1 95 ? 2.082 2.194 6.908 1.00 94.81 95 ILE A N 1
ATOM 730 C CA . ILE A 1 95 ? 3.536 2.059 6.723 1.00 94.81 95 ILE A CA 1
ATOM 731 C C . ILE A 1 95 ? 3.864 0.825 5.876 1.00 94.81 95 ILE A C 1
ATOM 733 O O . ILE A 1 95 ? 4.670 0.917 4.955 1.00 94.81 95 ILE A O 1
ATOM 737 N N . ASN A 1 96 ? 3.236 -0.319 6.158 1.00 93.94 96 ASN A N 1
ATOM 738 C CA . ASN A 1 96 ? 3.478 -1.556 5.416 1.00 93.94 96 ASN A CA 1
ATOM 739 C C . ASN A 1 96 ? 3.068 -1.427 3.941 1.00 93.94 96 ASN A C 1
ATOM 741 O O . ASN A 1 96 ? 3.838 -1.794 3.062 1.00 93.94 96 ASN A O 1
ATOM 745 N N . ILE A 1 97 ? 1.903 -0.836 3.674 1.00 95.69 97 ILE A N 1
ATOM 746 C CA . ILE A 1 97 ? 1.417 -0.584 2.311 1.00 95.69 97 ILE A CA 1
ATOM 747 C C . ILE A 1 97 ? 2.340 0.401 1.577 1.00 95.69 97 ILE A C 1
ATOM 749 O O . ILE A 1 97 ? 2.640 0.219 0.398 1.00 95.69 97 ILE A O 1
ATOM 753 N N . ALA A 1 98 ? 2.820 1.443 2.263 1.00 95.88 98 ALA A N 1
ATOM 754 C CA . ALA A 1 98 ? 3.758 2.393 1.677 1.00 95.88 98 ALA A CA 1
ATOM 755 C C . ALA A 1 98 ? 5.107 1.738 1.336 1.00 95.88 98 ALA A C 1
ATOM 757 O O . ALA A 1 98 ? 5.665 2.028 0.280 1.00 95.88 98 ALA A O 1
ATOM 758 N N . ASP A 1 99 ? 5.618 0.853 2.193 1.00 95.44 99 ASP A N 1
ATOM 759 C CA . ASP A 1 99 ? 6.843 0.085 1.939 1.00 95.44 99 ASP A CA 1
ATOM 760 C C . ASP A 1 99 ? 6.691 -0.839 0.720 1.00 95.44 99 ASP A C 1
ATOM 762 O O . ASP A 1 99 ? 7.543 -0.836 -0.167 1.00 95.44 99 ASP A O 1
ATOM 766 N N . GLU A 1 100 ? 5.569 -1.557 0.611 1.00 94.94 100 GLU A N 1
ATOM 767 C CA . GLU A 1 100 ? 5.247 -2.380 -0.565 1.00 94.94 100 GLU A CA 1
ATOM 768 C C . GLU A 1 100 ? 5.217 -1.558 -1.856 1.00 94.94 100 GLU A C 1
ATOM 770 O O . GLU A 1 100 ? 5.790 -1.970 -2.865 1.00 94.94 100 GLU A O 1
ATOM 775 N N . LEU A 1 101 ? 4.607 -0.370 -1.819 1.00 95.75 101 LEU A N 1
ATOM 776 C CA . LEU A 1 101 ? 4.572 0.538 -2.963 1.00 95.75 101 LEU A CA 1
ATOM 777 C C . LEU A 1 101 ? 5.979 0.991 -3.377 1.00 95.75 101 LEU A C 1
ATOM 779 O O . LEU A 1 101 ? 6.278 1.041 -4.570 1.00 95.75 101 LEU A O 1
ATOM 783 N N . HIS A 1 102 ? 6.840 1.339 -2.418 1.00 96.31 102 HIS A N 1
ATOM 784 C CA . HIS A 1 102 ? 8.202 1.785 -2.723 1.00 96.31 102 HIS A CA 1
ATOM 785 C C . HIS A 1 102 ? 9.060 0.650 -3.281 1.00 96.31 102 HIS A C 1
ATOM 787 O O . HIS A 1 102 ? 9.784 0.867 -4.250 1.00 96.31 102 HIS A O 1
ATOM 793 N N . LYS A 1 103 ? 8.935 -0.562 -2.732 1.00 96.25 103 LYS A N 1
ATOM 794 C CA . LYS A 1 103 ? 9.609 -1.755 -3.263 1.00 96.25 103 LYS A CA 1
ATOM 795 C C . LYS A 1 103 ? 9.162 -2.063 -4.688 1.00 96.25 103 LYS A C 1
ATOM 797 O O . LYS A 1 103 ? 10.006 -2.166 -5.567 1.00 96.25 103 LYS A O 1
ATOM 802 N N . ALA A 1 104 ? 7.852 -2.085 -4.940 1.00 95.50 104 ALA A N 1
ATOM 803 C CA . ALA A 1 104 ? 7.312 -2.335 -6.275 1.00 95.50 104 ALA A CA 1
ATOM 804 C C . ALA A 1 104 ? 7.768 -1.288 -7.308 1.00 95.50 104 ALA A C 1
ATOM 806 O O . ALA A 1 104 ? 8.033 -1.628 -8.460 1.00 95.50 104 ALA A O 1
ATOM 807 N N . ARG A 1 105 ? 7.890 -0.014 -6.906 1.00 95.56 105 ARG A N 1
ATOM 808 C CA . ARG A 1 105 ? 8.454 1.044 -7.762 1.00 95.56 105 ARG A CA 1
ATOM 809 C C . ARG A 1 105 ? 9.937 0.821 -8.052 1.00 95.56 105 ARG A C 1
ATOM 811 O O . ARG A 1 105 ? 10.333 0.928 -9.206 1.00 95.56 105 ARG A O 1
ATOM 818 N N . GLY A 1 106 ? 10.727 0.479 -7.035 1.00 95.38 106 GLY A N 1
ATOM 819 C CA . GLY A 1 106 ? 12.146 0.159 -7.209 1.00 95.38 106 GLY A CA 1
ATOM 820 C C . GLY A 1 106 ? 12.365 -1.041 -8.132 1.00 95.38 106 GLY A C 1
ATOM 821 O O . GLY A 1 106 ? 13.213 -0.988 -9.022 1.00 95.38 106 GLY A O 1
ATOM 822 N N . ASP A 1 107 ? 11.550 -2.087 -7.983 1.00 95.44 107 ASP A N 1
ATOM 823 C CA . ASP A 1 107 ? 11.581 -3.250 -8.868 1.00 95.44 107 ASP A CA 1
ATOM 824 C C . ASP A 1 107 ? 11.255 -2.841 -10.308 1.00 95.44 107 ASP A C 1
ATOM 826 O O . ASP A 1 107 ? 11.984 -3.206 -11.227 1.00 95.44 107 ASP A O 1
ATOM 830 N N . LEU A 1 108 ? 10.204 -2.038 -10.521 1.00 94.88 108 LEU A N 1
ATOM 831 C CA . LEU A 1 108 ? 9.827 -1.547 -11.849 1.00 94.88 108 LEU A CA 1
ATOM 832 C C . LEU A 1 108 ? 10.955 -0.747 -12.515 1.00 94.88 108 LEU A C 1
ATOM 834 O O . LEU A 1 108 ? 11.247 -0.980 -13.687 1.00 94.88 108 LEU A O 1
ATOM 838 N N . GLU A 1 109 ? 11.611 0.151 -11.779 1.00 95.12 109 GLU A N 1
ATOM 839 C CA . GLU A 1 109 ? 12.767 0.903 -12.284 1.00 95.12 109 GLU A CA 1
ATOM 840 C C . GLU A 1 109 ? 13.930 -0.028 -12.658 1.00 95.12 109 GLU A C 1
ATOM 842 O O . GLU A 1 109 ? 14.569 0.156 -13.696 1.00 95.12 109 GLU A O 1
ATOM 847 N N . SER A 1 110 ? 14.195 -1.061 -11.852 1.00 94.62 110 SER A N 1
ATOM 848 C CA . SER A 1 110 ? 15.219 -2.062 -12.166 1.00 94.62 110 SER A CA 1
ATOM 849 C C . SER A 1 110 ? 14.869 -2.865 -13.419 1.00 94.62 110 SER A C 1
ATOM 851 O O . SER A 1 110 ? 15.747 -3.129 -14.241 1.00 94.62 110 SER A O 1
ATOM 853 N N . TRP A 1 111 ? 13.602 -3.255 -13.581 1.00 95.00 111 TRP A N 1
ATOM 854 C CA . TRP A 1 111 ? 13.132 -3.965 -14.770 1.00 95.00 111 TRP A CA 1
ATOM 855 C C . TRP A 1 111 ? 13.250 -3.100 -16.021 1.00 95.00 111 TRP A C 1
ATOM 857 O O . TRP A 1 111 ? 13.725 -3.590 -17.041 1.00 95.00 111 TRP A O 1
ATOM 867 N N . GLN A 1 112 ? 12.884 -1.820 -15.938 1.00 95.19 112 GLN A N 1
ATOM 868 C CA . GLN A 1 112 ? 13.040 -0.873 -17.043 1.00 95.19 112 GLN A CA 1
ATOM 869 C C . GLN A 1 112 ? 14.502 -0.752 -17.476 1.00 95.19 112 GLN A C 1
ATOM 871 O O . GLN A 1 112 ? 14.790 -0.911 -18.657 1.00 95.19 112 GLN A O 1
ATOM 876 N N . ARG A 1 113 ? 15.437 -0.592 -16.528 1.00 95.19 113 ARG A N 1
ATOM 877 C CA . ARG A 1 113 ? 16.873 -0.542 -16.852 1.00 95.19 113 ARG A CA 1
ATOM 878 C C . ARG A 1 113 ? 17.366 -1.812 -17.535 1.00 95.19 113 ARG A C 1
ATOM 880 O O . ARG A 1 113 ? 18.057 -1.719 -18.540 1.00 95.19 113 ARG A O 1
ATOM 887 N N . MET A 1 114 ? 16.985 -2.988 -17.034 1.00 95.19 114 MET A N 1
ATOM 888 C CA . MET A 1 114 ? 17.372 -4.251 -17.673 1.00 95.19 114 MET A CA 1
ATOM 889 C C . MET A 1 114 ? 16.812 -4.371 -19.093 1.00 95.19 114 MET A C 1
ATOM 891 O O . MET A 1 114 ? 17.503 -4.859 -19.983 1.00 95.19 114 MET A O 1
ATOM 895 N N . VAL A 1 115 ? 15.568 -3.942 -19.317 1.00 95.62 115 VAL A N 1
ATOM 896 C CA . VAL A 1 115 ? 14.963 -3.944 -20.655 1.00 95.62 115 VAL A CA 1
ATOM 897 C C . VAL A 1 115 ? 15.709 -2.988 -21.587 1.00 95.62 115 VAL A C 1
ATOM 899 O O . VAL A 1 115 ? 16.037 -3.390 -22.702 1.00 95.62 115 VAL A O 1
ATOM 902 N N . ASP A 1 116 ? 16.038 -1.781 -21.129 1.00 94.69 116 ASP A N 1
ATOM 903 C CA . ASP A 1 116 ? 16.771 -0.784 -21.918 1.00 94.69 116 ASP A CA 1
ATOM 904 C C . ASP A 1 116 ? 18.198 -1.245 -22.253 1.00 94.69 116 ASP A C 1
ATOM 906 O O . ASP A 1 116 ? 18.647 -1.120 -23.396 1.00 94.69 116 ASP A O 1
ATOM 910 N N . GLU A 1 117 ? 18.906 -1.840 -21.288 1.00 9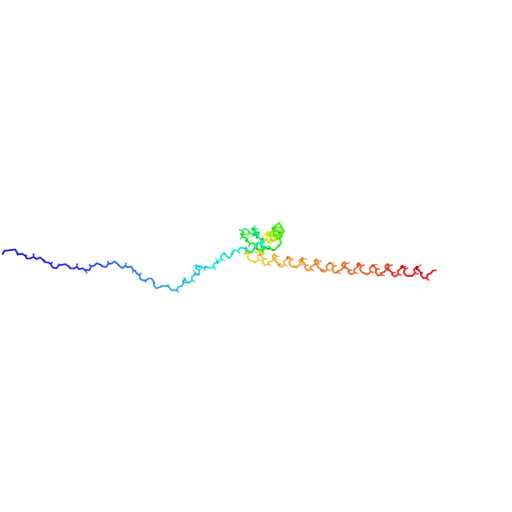5.12 117 GLU A N 1
ATOM 911 C CA . GLU A 1 117 ? 20.238 -2.419 -21.495 1.00 95.12 117 GLU A CA 1
ATOM 912 C C . GLU A 1 117 ? 20.200 -3.530 -22.549 1.00 95.12 117 GLU A C 1
ATOM 914 O O . GLU A 1 117 ? 20.995 -3.521 -23.490 1.00 95.12 117 GLU A O 1
ATOM 919 N N . ARG A 1 118 ? 19.235 -4.453 -22.450 1.00 93.88 118 ARG A N 1
ATOM 920 C CA . ARG A 1 118 ? 19.069 -5.538 -23.430 1.00 93.88 118 ARG A CA 1
ATOM 921 C C . ARG A 1 118 ? 18.650 -5.031 -24.802 1.00 93.88 118 ARG A C 1
ATOM 923 O O . ARG A 1 118 ? 19.135 -5.547 -25.804 1.00 93.88 118 ARG A O 1
ATOM 930 N N . ALA A 1 119 ? 17.777 -4.030 -24.867 1.00 93.38 119 ALA A N 1
ATOM 931 C CA . ALA A 1 119 ? 17.394 -3.409 -26.129 1.00 93.38 119 ALA A CA 1
ATOM 932 C C . ALA A 1 119 ? 18.603 -2.752 -26.813 1.00 93.38 119 ALA A C 1
ATOM 934 O O . ALA A 1 119 ? 18.783 -2.913 -28.019 1.00 93.38 119 ALA A O 1
ATOM 935 N N . THR A 1 120 ? 19.460 -2.082 -26.037 1.00 93.81 120 THR A N 1
ATOM 936 C CA . THR A 1 120 ? 20.691 -1.449 -26.533 1.00 93.81 120 THR A CA 1
ATOM 937 C C . THR A 1 120 ? 21.710 -2.487 -27.006 1.00 93.81 120 THR A C 1
ATOM 939 O O . THR A 1 120 ? 22.278 -2.339 -28.085 1.00 93.81 120 THR A O 1
ATOM 942 N N . GLU A 1 121 ? 21.910 -3.562 -26.239 1.00 93.31 121 GLU A N 1
ATOM 943 C CA . GLU A 1 121 ? 22.788 -4.679 -26.610 1.00 93.31 121 GLU A CA 1
ATOM 944 C C . GLU A 1 121 ? 22.343 -5.311 -27.938 1.00 93.31 121 GLU A C 1
ATOM 946 O O . GLU A 1 121 ? 23.139 -5.445 -28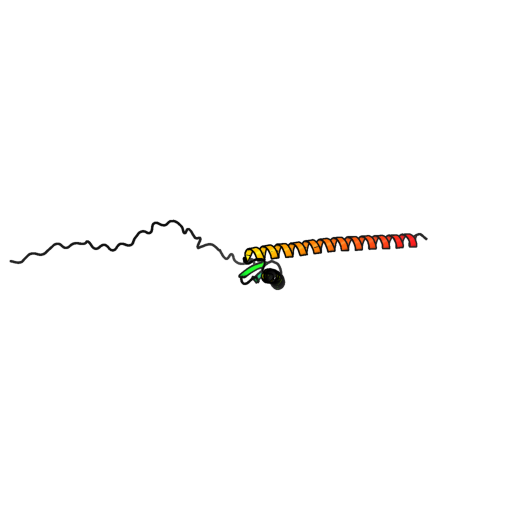.867 1.00 93.31 121 GLU A O 1
ATOM 951 N N . LEU A 1 122 ? 21.050 -5.625 -28.068 1.00 91.31 122 LEU A N 1
ATOM 952 C CA . LEU A 1 122 ? 20.487 -6.195 -29.293 1.00 91.31 122 LEU A CA 1
ATOM 953 C C . LEU A 1 122 ? 20.593 -5.240 -30.489 1.00 91.31 122 LEU A C 1
ATOM 955 O O . LEU A 1 122 ? 20.895 -5.692 -31.592 1.00 91.31 122 LEU A O 1
ATOM 959 N N . ALA A 1 123 ? 20.369 -3.938 -30.288 1.00 90.38 123 ALA A N 1
ATOM 960 C CA . ALA A 1 123 ? 20.532 -2.938 -31.340 1.00 90.38 123 ALA A CA 1
ATOM 961 C C . ALA A 1 123 ? 21.985 -2.876 -31.841 1.00 90.38 123 ALA A C 1
ATOM 963 O O . ALA A 1 123 ? 22.213 -2.910 -33.049 1.00 90.38 123 ALA A O 1
ATOM 964 N N . GLY A 1 124 ? 22.962 -2.892 -30.928 1.00 90.12 124 GLY A N 1
ATOM 965 C CA . GLY A 1 124 ? 24.383 -2.917 -31.285 1.00 90.12 124 GLY A CA 1
ATOM 966 C C . GLY A 1 124 ? 24.776 -4.158 -32.092 1.00 90.12 124 GLY A C 1
ATOM 967 O O . GLY A 1 124 ? 25.469 -4.044 -33.100 1.00 90.12 124 GLY A O 1
ATOM 968 N N . MET A 1 125 ? 24.270 -5.339 -31.719 1.00 90.19 125 MET A N 1
ATOM 969 C CA . MET A 1 125 ? 24.525 -6.578 -32.472 1.00 90.19 125 MET A CA 1
ATOM 970 C C . MET A 1 125 ? 23.953 -6.544 -33.900 1.00 90.19 125 MET A C 1
ATOM 972 O O . MET A 1 125 ? 24.488 -7.199 -34.798 1.00 90.19 125 MET A O 1
ATOM 976 N N . LEU A 1 126 ? 22.845 -5.829 -34.121 1.00 88.94 126 LEU A N 1
ATOM 977 C CA . LEU A 1 126 ? 22.258 -5.659 -35.453 1.00 88.94 126 LEU A CA 1
ATOM 978 C C . LEU A 1 126 ? 23.070 -4.686 -36.312 1.00 88.94 126 LEU A C 1
ATOM 980 O O . LEU A 1 126 ? 23.253 -4.950 -37.500 1.00 88.94 126 LEU A O 1
ATOM 984 N N . GLU A 1 127 ? 23.572 -3.596 -35.729 1.00 85.31 127 GLU A N 1
ATOM 985 C CA . GLU A 1 127 ? 24.452 -2.654 -36.430 1.00 85.31 127 GLU A CA 1
ATOM 986 C C . GLU A 1 127 ? 25.768 -3.319 -36.847 1.00 85.31 127 GLU A C 1
ATOM 988 O O . GLU A 1 127 ? 26.171 -3.183 -38.000 1.00 85.31 127 GLU A O 1
ATOM 993 N N . GLU A 1 128 ? 26.383 -4.112 -35.962 1.00 85.94 128 GLU A N 1
ATOM 994 C CA . GLU A 1 128 ? 27.605 -4.871 -36.266 1.00 85.94 128 GLU A CA 1
ATOM 995 C C . GLU A 1 128 ? 27.402 -5.813 -37.462 1.00 85.94 128 GLU A C 1
ATOM 997 O O . GLU A 1 128 ? 28.192 -5.806 -38.400 1.00 85.94 128 GLU A O 1
ATOM 1002 N N . LYS A 1 129 ? 26.295 -6.565 -37.486 1.00 78.25 129 LYS A N 1
ATOM 1003 C CA . LYS A 1 129 ? 25.990 -7.514 -38.571 1.00 78.25 129 LYS A CA 1
ATOM 1004 C C . LYS A 1 129 ? 25.507 -6.883 -39.875 1.00 78.25 129 LYS A C 1
ATOM 1006 O O . LYS A 1 129 ? 25.413 -7.593 -40.869 1.00 78.25 129 LYS A O 1
ATOM 1011 N N . THR A 1 130 ? 25.129 -5.608 -39.869 1.00 77.31 130 THR A N 1
ATOM 1012 C CA . THR A 1 130 ? 24.678 -4.900 -41.081 1.00 77.31 130 THR A CA 1
ATOM 1013 C C . THR A 1 130 ? 25.842 -4.201 -41.793 1.00 77.31 130 THR A C 1
ATOM 1015 O O . THR A 1 130 ? 25.696 -3.791 -42.942 1.00 77.31 130 THR A O 1
ATOM 1018 N N . ASN A 1 131 ? 26.989 -4.057 -41.121 1.00 66.38 131 ASN A N 1
ATOM 1019 C CA . ASN A 1 131 ? 28.162 -3.344 -41.627 1.00 66.38 131 ASN A CA 1
ATOM 1020 C C . ASN A 1 131 ? 29.279 -4.272 -42.162 1.00 66.38 131 ASN A C 1
ATOM 1022 O O . ASN A 1 131 ? 30.322 -3.765 -42.576 1.00 66.38 131 ASN A O 1
ATOM 1026 N N . ASP A 1 132 ? 29.040 -5.589 -42.160 1.00 49.94 132 ASP A N 1
ATOM 1027 C CA . ASP A 1 132 ? 29.811 -6.664 -42.817 1.00 49.94 132 ASP A CA 1
ATOM 1028 C C . ASP A 1 132 ? 29.037 -7.200 -44.039 1.00 49.94 132 ASP A C 1
ATOM 1030 O O . ASP A 1 132 ? 29.679 -7.517 -45.070 1.00 49.94 132 ASP A O 1
#

Radius of gyration: 35.81 Å; chains: 1; bounding box: 100×52×109 Å

Foldseek 3Di:
DDDDDDDDDDDDDDDDDDDPDDDDPDDDDDPPPDPDDPQWDWAWEAALNDIDIDTDNDDNVVVNVVRVLLNVQLVVQVVVVPDDDSVVSSVVSVVVVVVVVVVVVVVVVVVVVVVVVVVVVVVVVVVVVVVD

Secondary structure (DSSP, 8-state):
---------------------------------PPPPTT-EEEEEEETTEEEEEEESS-HHHHHHHHHHHHHHHHHHHHTTS---HHHHHHHHHHHHHHHHHHHHHHHHHHHHHHHHHHHHHHHHHHHHH--